Protein AF-A0A5E4JNT1-F1 (afdb_monomer_lite)

Foldseek 3Di:
DLVVLLVVLVVLLVVLVVLLVPQPPDDDDDDDVDVSVVVSVVSNVVSVVSNVVSVVSNVCSVPVPPPAAEAEDPANCVQCVPPDPVLVVVQVVCPPVVPQPWDQDPPDQWIWGDSDPAKIWIWHQDPVRHIYTDDIDDRPPPD

Secondary structure (DSSP, 8-state):
-HHHHHHHHHHHHHHHHHHHHTS------SS---HHHHHHHHHHHHHHHHHHHHHHHHHHHH-TTTT--EEE-HHHHHHHTTS-HHHHHHHHTTTTTT-S--EE-TTTS-EEEE-SSS-EEEEEE-TTSPEEEEEEE--S---

Radius of gyration: 24.72 Å; chains: 1; bounding box: 62×40×60 Å

Sequence (143 aa):
MKRVLRILGTVIIAIGFFLIIIQPFSKVTGAVIDISTTLSRINLIVSLSLIAIGFLILRFAREGNIGLVIEETPEFKKQTKKVDRKLLQNAIDKIGTGLAHEEHLKYAGDYTVRLNKGSRVHYEIAYDGRVILTRYEPSSKHG

Structure (mmCIF, N/CA/C/O backbone):
data_AF-A0A5E4JNT1-F1
#
_entry.id   AF-A0A5E4JNT1-F1
#
loop_
_atom_site.group_PDB
_atom_site.id
_atom_site.type_symbol
_atom_site.label_atom_id
_atom_site.label_alt_id
_atom_site.label_comp_id
_atom_site.label_asym_id
_atom_site.label_entity_id
_atom_site.label_seq_id
_atom_site.pdbx_PDB_ins_code
_atom_site.Cartn_x
_atom_site.Cartn_y
_atom_site.Cartn_z
_atom_site.occupancy
_atom_site.B_iso_or_equiv
_atom_site.auth_seq_id
_atom_site.auth_comp_id
_atom_site.auth_asym_id
_atom_site.auth_atom_id
_atom_site.pdbx_PDB_model_num
ATOM 1 N N . MET A 1 1 ? -7.275 1.173 -9.411 1.00 60.03 1 MET A N 1
ATOM 2 C CA . MET A 1 1 ? -5.916 1.520 -9.895 1.00 60.03 1 MET A CA 1
ATOM 3 C C . MET A 1 1 ? -4.820 0.530 -9.475 1.00 60.03 1 MET A C 1
ATOM 5 O O . MET A 1 1 ? -4.154 -0.001 -10.351 1.00 60.03 1 MET A O 1
ATOM 9 N N . LYS A 1 2 ? -4.666 0.184 -8.182 1.00 64.50 2 LYS A N 1
ATOM 10 C CA . LYS A 1 2 ? -3.594 -0.720 -7.686 1.00 64.50 2 LYS A CA 1
ATOM 11 C C . LYS A 1 2 ? -3.521 -2.097 -8.388 1.00 64.50 2 LYS A C 1
ATOM 13 O O . LYS A 1 2 ? -2.430 -2.609 -8.605 1.00 64.50 2 LYS A O 1
ATOM 18 N N . ARG A 1 3 ? -4.660 -2.687 -8.790 1.00 71.12 3 ARG A N 1
ATOM 19 C CA . ARG A 1 3 ? -4.695 -3.956 -9.557 1.00 71.12 3 ARG A CA 1
ATOM 20 C C . ARG A 1 3 ? -4.077 -3.825 -10.955 1.00 71.12 3 ARG A C 1
ATOM 22 O O . ARG A 1 3 ? -3.340 -4.712 -11.360 1.00 71.12 3 ARG A O 1
ATOM 29 N N . VAL A 1 4 ? -4.327 -2.712 -11.645 1.00 77.06 4 VAL A N 1
ATOM 30 C CA . VAL A 1 4 ? -3.798 -2.453 -12.995 1.00 77.06 4 VAL A CA 1
ATOM 31 C C . VAL A 1 4 ? -2.283 -2.261 -12.947 1.00 77.06 4 VAL A C 1
ATOM 33 O O . VAL A 1 4 ? -1.585 -2.895 -13.727 1.00 77.06 4 VAL A O 1
ATOM 36 N N . LEU A 1 5 ? -1.758 -1.496 -11.977 1.00 75.69 5 LEU A N 1
ATOM 37 C CA . LEU A 1 5 ? -0.304 -1.355 -11.800 1.00 75.69 5 LEU A CA 1
ATOM 38 C C . LEU A 1 5 ? 0.386 -2.685 -11.468 1.00 75.69 5 LEU A C 1
ATOM 40 O O . LEU A 1 5 ? 1.491 -2.925 -11.944 1.00 75.69 5 LEU A O 1
ATOM 44 N N . ARG A 1 6 ? -0.251 -3.561 -10.676 1.00 78.50 6 ARG A N 1
ATOM 45 C CA . ARG A 1 6 ? 0.304 -4.895 -10.393 1.00 78.50 6 ARG A CA 1
ATOM 46 C C . ARG A 1 6 ? 0.388 -5.747 -11.653 1.00 78.50 6 ARG A C 1
ATOM 48 O O . ARG A 1 6 ? 1.444 -6.302 -11.917 1.00 78.50 6 ARG A O 1
ATOM 55 N N . ILE A 1 7 ? -0.691 -5.800 -12.436 1.00 81.69 7 ILE A N 1
ATOM 56 C CA . ILE A 1 7 ? -0.718 -6.536 -13.707 1.00 81.69 7 ILE A CA 1
ATOM 57 C C . ILE A 1 7 ? 0.350 -5.978 -14.656 1.00 81.69 7 ILE A C 1
ATOM 59 O O . ILE A 1 7 ? 1.138 -6.747 -15.197 1.00 81.69 7 ILE A O 1
ATOM 63 N N . LEU A 1 8 ? 0.439 -4.651 -14.788 1.00 85.75 8 LEU A N 1
ATOM 64 C CA . LEU A 1 8 ? 1.428 -3.988 -15.638 1.00 85.75 8 LEU A CA 1
ATOM 65 C C . LEU A 1 8 ? 2.868 -4.321 -15.210 1.00 85.75 8 LEU A C 1
ATOM 67 O O . LEU A 1 8 ? 3.677 -4.724 -16.040 1.00 85.75 8 LEU A O 1
ATOM 71 N N . GLY A 1 9 ? 3.179 -4.210 -13.914 1.00 81.12 9 GLY A N 1
ATOM 72 C CA . GLY A 1 9 ? 4.502 -4.530 -13.376 1.00 81.12 9 GLY A CA 1
ATOM 73 C C . GLY A 1 9 ? 4.887 -5.995 -13.594 1.00 81.12 9 GLY A C 1
ATOM 74 O O . GLY A 1 9 ? 6.008 -6.280 -14.008 1.00 81.12 9 GLY A O 1
ATOM 75 N N . THR A 1 10 ? 3.951 -6.928 -13.394 1.00 87.12 10 THR A N 1
ATOM 76 C CA . THR A 1 10 ? 4.185 -8.357 -13.656 1.00 87.12 10 THR A CA 1
ATOM 77 C C . THR A 1 10 ? 4.421 -8.640 -15.141 1.00 87.12 10 THR A C 1
ATOM 79 O O . THR A 1 10 ? 5.330 -9.400 -15.465 1.00 87.12 10 THR A O 1
ATOM 82 N N . VAL A 1 11 ? 3.666 -8.007 -16.047 1.00 89.81 11 VAL A N 1
ATOM 83 C CA . VAL A 1 11 ? 3.859 -8.152 -17.502 1.00 89.81 11 VAL A CA 1
ATOM 84 C C . VAL A 1 11 ? 5.232 -7.631 -17.931 1.00 89.81 11 VAL A C 1
ATOM 86 O O . VAL A 1 11 ? 5.933 -8.315 -18.672 1.00 89.81 11 VAL A O 1
ATOM 89 N N . ILE A 1 12 ? 5.659 -6.471 -17.422 1.00 89.25 12 ILE A N 1
ATOM 90 C CA . ILE A 1 12 ? 6.978 -5.891 -17.725 1.00 89.25 12 ILE A CA 1
ATOM 91 C C . ILE A 1 12 ? 8.112 -6.832 -17.288 1.00 89.25 12 ILE A C 1
ATOM 93 O O . ILE A 1 12 ? 9.047 -7.068 -18.054 1.00 89.25 12 ILE A O 1
ATOM 97 N N . ILE A 1 13 ? 8.014 -7.418 -16.090 1.00 88.19 13 ILE A N 1
ATOM 98 C CA . ILE A 1 13 ? 8.998 -8.399 -15.603 1.00 88.19 13 ILE A CA 1
ATOM 99 C C . ILE A 1 13 ? 9.006 -9.650 -16.489 1.00 88.19 13 ILE A C 1
ATOM 101 O O . ILE A 1 13 ? 10.079 -10.138 -16.842 1.00 88.19 13 ILE A O 1
ATOM 105 N N . ALA A 1 14 ? 7.831 -10.157 -16.874 1.00 87.56 14 ALA A N 1
ATOM 106 C CA . ALA A 1 14 ? 7.719 -11.345 -17.718 1.00 87.56 14 ALA A CA 1
ATOM 107 C C . ALA A 1 14 ? 8.367 -11.130 -19.095 1.00 87.56 14 ALA A C 1
ATOM 109 O O . ALA A 1 14 ? 9.100 -11.998 -19.565 1.00 87.56 14 ALA A O 1
ATOM 110 N N . ILE A 1 15 ? 8.164 -9.957 -19.705 1.00 88.06 15 ILE A N 1
ATOM 111 C CA . ILE A 1 15 ? 8.822 -9.565 -20.961 1.00 88.06 15 ILE A CA 1
ATOM 112 C C . ILE A 1 15 ? 10.343 -9.508 -20.777 1.00 88.06 15 ILE A C 1
ATOM 114 O O . ILE A 1 15 ? 11.075 -10.043 -21.605 1.00 88.06 15 ILE A O 1
ATOM 118 N N . GLY A 1 16 ? 10.829 -8.922 -19.677 1.00 81.81 16 GLY A N 1
ATOM 119 C CA . GLY A 1 16 ? 12.261 -8.877 -19.374 1.00 81.81 16 GLY A CA 1
ATOM 120 C C . GLY A 1 16 ? 12.891 -10.271 -19.262 1.00 81.81 16 GLY A C 1
ATOM 121 O O . GLY A 1 16 ? 13.928 -10.525 -19.866 1.00 81.81 16 GLY A O 1
ATOM 122 N N . PHE A 1 17 ? 12.241 -11.211 -18.567 1.00 85.50 17 PHE A N 1
ATOM 123 C CA . PHE A 1 17 ? 12.711 -12.602 -18.506 1.00 85.50 17 PHE A CA 1
ATOM 124 C C . PHE A 1 17 ? 12.657 -13.305 -19.864 1.00 85.50 17 PHE A C 1
ATOM 126 O O . PHE A 1 17 ? 13.599 -14.005 -20.227 1.00 85.50 17 PHE A O 1
ATOM 133 N N . PHE A 1 18 ? 11.584 -13.104 -20.628 1.00 86.88 18 PHE A N 1
ATOM 134 C CA . PHE A 1 18 ? 11.431 -13.683 -21.961 1.00 86.88 18 PHE A CA 1
ATOM 135 C C . PHE A 1 18 ? 12.562 -13.246 -22.903 1.00 86.88 18 PHE A C 1
ATOM 137 O O . PHE A 1 18 ? 13.154 -14.080 -23.586 1.00 86.88 18 PHE A O 1
ATOM 144 N N . LEU A 1 19 ? 12.931 -11.961 -22.873 1.00 83.19 19 LEU A N 1
ATOM 145 C CA . LEU A 1 19 ? 14.038 -11.424 -23.666 1.00 83.19 19 LEU A CA 1
ATOM 146 C C . LEU A 1 19 ? 15.406 -11.991 -23.263 1.00 83.19 19 LEU A C 1
ATOM 148 O O . LEU A 1 19 ? 16.257 -12.134 -24.136 1.00 83.19 19 LEU A O 1
ATOM 152 N N . ILE A 1 20 ? 15.610 -12.347 -21.987 1.00 81.44 20 ILE A N 1
ATOM 153 C CA . ILE A 1 20 ? 16.829 -13.030 -21.515 1.00 81.44 20 ILE A CA 1
ATOM 154 C C . ILE A 1 20 ? 16.869 -14.478 -22.015 1.00 81.44 20 ILE A C 1
ATOM 156 O O . ILE A 1 20 ? 17.907 -14.935 -22.482 1.00 81.44 20 ILE A O 1
ATOM 160 N N . ILE A 1 21 ? 15.748 -15.200 -21.937 1.00 80.31 21 ILE A N 1
ATOM 161 C CA . ILE A 1 21 ? 15.676 -16.628 -22.293 1.00 80.31 21 ILE A CA 1
ATOM 162 C C . ILE A 1 21 ? 15.896 -16.852 -23.795 1.00 80.31 21 ILE A C 1
ATOM 164 O O . ILE A 1 21 ? 16.486 -17.854 -24.188 1.00 80.31 21 ILE A O 1
ATOM 168 N N . ILE A 1 22 ? 15.437 -15.924 -24.638 1.00 79.38 22 ILE A N 1
ATOM 169 C CA . ILE A 1 22 ? 15.543 -16.037 -26.104 1.00 79.38 22 ILE A CA 1
ATOM 170 C C . ILE A 1 22 ? 16.918 -15.602 -26.613 1.00 79.38 22 ILE A C 1
ATOM 172 O O . ILE A 1 22 ? 17.205 -15.749 -27.801 1.00 79.38 22 ILE A O 1
ATOM 176 N N . GLN A 1 23 ? 17.798 -15.090 -25.744 1.00 70.50 23 GLN A N 1
ATOM 177 C CA . GLN A 1 23 ? 19.135 -14.726 -26.191 1.00 70.50 23 GLN A CA 1
ATOM 178 C C . GLN A 1 23 ? 19.863 -15.968 -26.706 1.00 70.50 23 GLN A C 1
ATOM 180 O O . GLN A 1 23 ? 20.010 -16.949 -25.971 1.00 70.50 23 GLN A O 1
ATOM 185 N N . PRO A 1 24 ? 20.340 -15.948 -27.961 1.00 61.88 24 PRO A N 1
ATOM 186 C CA . PRO A 1 24 ? 21.173 -17.026 -28.449 1.00 61.88 24 PRO A CA 1
ATOM 187 C C . PRO A 1 24 ? 22.448 -17.034 -27.604 1.00 61.88 24 PRO A C 1
ATOM 189 O O . PRO A 1 24 ? 23.183 -16.044 -27.576 1.00 61.88 24 PRO A O 1
ATOM 192 N N . PHE A 1 25 ? 22.710 -18.143 -26.905 1.00 60.91 25 PHE A N 1
ATOM 193 C CA . PHE A 1 25 ? 23.976 -18.379 -26.213 1.00 60.91 25 PHE A CA 1
ATOM 194 C C . PHE A 1 25 ? 25.096 -18.453 -27.259 1.00 60.91 25 PHE A C 1
ATOM 196 O O . PHE A 1 25 ? 25.463 -19.524 -27.741 1.00 60.91 25 PHE A O 1
ATOM 203 N N . SER A 1 26 ? 25.609 -17.296 -27.668 1.00 54.34 26 SER A N 1
ATOM 204 C CA . SER A 1 26 ? 26.736 -17.197 -28.584 1.00 54.34 26 SER A CA 1
ATOM 205 C C . SER A 1 26 ? 27.993 -17.614 -27.824 1.00 54.34 26 SER A C 1
ATOM 207 O O . SER A 1 26 ? 28.409 -16.978 -26.854 1.00 54.34 26 SER A O 1
ATOM 209 N N . LYS A 1 27 ? 28.578 -18.750 -28.224 1.00 53.50 27 LYS A N 1
ATOM 210 C CA . LYS A 1 27 ? 29.876 -19.199 -27.713 1.00 53.50 27 LYS A CA 1
ATOM 211 C C . LYS A 1 27 ? 30.909 -18.112 -28.014 1.00 53.50 27 LYS A C 1
ATOM 213 O O . LYS A 1 27 ? 31.053 -17.695 -29.158 1.00 53.50 27 LYS A O 1
ATOM 218 N N . VAL A 1 28 ? 31.621 -17.663 -26.983 1.00 56.50 28 VAL A N 1
ATOM 219 C CA . VAL A 1 28 ? 32.695 -16.669 -27.097 1.00 56.50 28 VAL A CA 1
ATOM 220 C C . VAL A 1 28 ? 33.883 -17.314 -27.815 1.00 56.50 28 VAL A C 1
ATOM 222 O O . VAL A 1 28 ? 34.731 -17.942 -27.187 1.00 56.50 28 VAL A O 1
ATOM 225 N N . THR A 1 29 ? 33.942 -17.192 -29.138 1.00 53.69 29 THR A N 1
ATOM 226 C CA . THR A 1 29 ? 35.128 -17.523 -29.938 1.00 53.69 29 THR A CA 1
ATOM 227 C C . THR A 1 29 ? 35.852 -16.234 -30.315 1.00 53.69 29 THR A C 1
ATOM 229 O O . THR A 1 29 ? 35.308 -15.419 -31.045 1.00 53.69 29 THR A O 1
ATOM 232 N N . GLY A 1 30 ? 37.053 -16.053 -29.752 1.00 50.91 30 GLY A N 1
ATOM 233 C CA . GLY A 1 30 ? 38.131 -15.141 -30.169 1.00 50.91 30 GLY A CA 1
ATOM 234 C C . GLY A 1 30 ? 37.764 -13.803 -30.826 1.00 50.91 30 GLY A C 1
ATOM 235 O O . GLY A 1 30 ? 37.536 -13.757 -32.024 1.00 50.91 30 GLY A O 1
ATOM 236 N N . ALA A 1 31 ? 37.826 -12.723 -30.039 1.00 52.69 31 ALA A N 1
ATOM 237 C CA . ALA A 1 31 ? 38.189 -11.338 -30.394 1.00 52.69 31 ALA A CA 1
ATOM 238 C C . ALA A 1 31 ? 37.965 -10.822 -31.839 1.00 52.69 31 ALA A C 1
ATOM 240 O O . ALA A 1 31 ? 38.796 -10.089 -32.369 1.00 52.69 31 ALA A O 1
ATOM 241 N N . VAL A 1 32 ? 36.816 -11.103 -32.445 1.00 55.34 32 VAL A N 1
ATOM 242 C CA . VAL A 1 32 ? 36.237 -10.261 -33.495 1.00 55.34 32 VAL A CA 1
ATOM 243 C C . VAL A 1 32 ? 35.057 -9.551 -32.843 1.00 55.34 32 VAL A C 1
ATOM 245 O O . VAL A 1 32 ? 34.260 -10.196 -32.161 1.00 55.34 32 VAL A O 1
ATOM 248 N N . ILE A 1 33 ? 34.974 -8.221 -32.963 1.00 57.38 33 ILE A N 1
ATOM 249 C CA . ILE A 1 33 ? 33.806 -7.456 -32.501 1.00 57.38 33 ILE A CA 1
ATOM 250 C C . ILE A 1 33 ? 32.645 -7.855 -33.407 1.00 57.38 33 ILE A C 1
ATOM 252 O O . ILE A 1 33 ? 32.392 -7.254 -34.447 1.00 57.38 33 ILE A O 1
ATOM 256 N N . ASP A 1 34 ? 31.994 -8.944 -33.034 1.00 62.75 34 ASP A N 1
ATOM 257 C CA . ASP A 1 34 ? 30.862 -9.480 -33.749 1.00 62.75 34 ASP A CA 1
ATOM 258 C C . ASP A 1 34 ? 29.650 -8.621 -33.366 1.00 62.75 34 ASP A C 1
ATOM 260 O O . ASP A 1 34 ? 29.323 -8.452 -32.186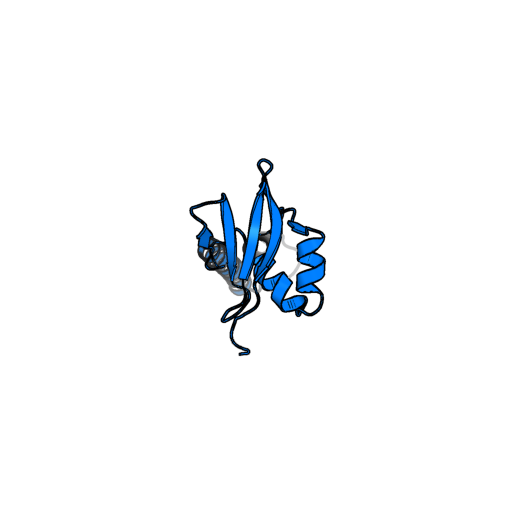 1.00 62.75 34 ASP A O 1
ATOM 264 N N . ILE A 1 35 ? 28.992 -8.011 -34.350 1.00 65.12 35 ILE A N 1
ATOM 265 C CA . ILE A 1 35 ? 27.818 -7.147 -34.130 1.00 65.1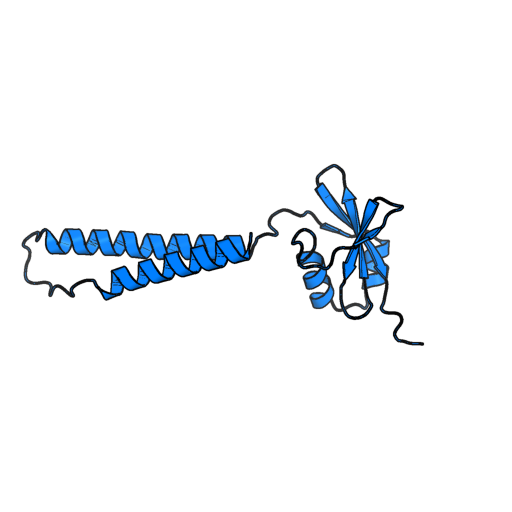2 35 ILE A CA 1
ATOM 266 C C . ILE A 1 35 ? 26.754 -7.906 -33.314 1.00 65.12 35 ILE A C 1
ATOM 268 O O . ILE A 1 35 ? 26.065 -7.320 -32.477 1.00 65.12 35 ILE A O 1
ATOM 272 N N . SER A 1 36 ? 26.706 -9.232 -33.470 1.00 65.19 36 SER A N 1
ATOM 273 C CA . SER A 1 36 ? 25.874 -10.148 -32.689 1.00 65.19 36 SER A CA 1
ATOM 274 C C . SER A 1 36 ? 26.163 -10.125 -31.177 1.00 65.19 36 SER A C 1
ATOM 276 O O . SER A 1 36 ? 25.223 -10.078 -30.379 1.00 65.19 36 SER A O 1
ATOM 278 N N . THR A 1 37 ? 27.431 -10.074 -30.745 1.00 71.31 37 THR A N 1
ATOM 279 C CA . THR A 1 37 ? 27.784 -9.997 -29.311 1.00 71.31 37 THR A CA 1
ATOM 280 C C . THR A 1 37 ? 27.480 -8.626 -28.720 1.00 71.31 37 THR A C 1
ATOM 282 O O . THR A 1 37 ? 27.052 -8.537 -27.567 1.00 71.31 37 THR A O 1
ATOM 285 N N . THR A 1 38 ? 27.627 -7.556 -29.504 1.00 74.19 38 THR A N 1
ATOM 286 C CA . THR A 1 38 ? 27.253 -6.199 -29.068 1.00 74.19 38 THR A CA 1
ATOM 287 C C . THR A 1 38 ? 25.738 -6.074 -28.890 1.00 74.19 38 THR A C 1
ATOM 289 O O . THR A 1 38 ? 25.277 -5.608 -27.846 1.00 74.19 38 THR A O 1
ATOM 292 N N . LEU A 1 39 ? 24.951 -6.576 -29.848 1.00 75.44 39 LEU A N 1
ATOM 293 C CA . LEU A 1 39 ? 23.489 -6.617 -29.757 1.00 75.44 39 LEU A CA 1
ATOM 294 C C . LEU A 1 39 ? 23.004 -7.477 -28.581 1.00 75.44 39 LEU A C 1
ATOM 296 O O . LEU A 1 39 ? 22.092 -7.066 -27.865 1.00 75.44 39 LEU A O 1
ATOM 300 N N . SER A 1 40 ? 23.643 -8.623 -28.319 1.00 75.06 40 SER A N 1
ATOM 301 C CA . SER A 1 40 ? 23.306 -9.475 -27.170 1.00 75.06 40 SER A CA 1
ATOM 302 C C . SER A 1 40 ? 23.529 -8.761 -25.832 1.00 75.06 40 SER A C 1
ATOM 304 O O . SER A 1 40 ? 22.687 -8.852 -24.939 1.00 75.06 40 SER A O 1
ATOM 306 N N . ARG A 1 41 ? 24.631 -8.007 -25.690 1.00 79.94 41 ARG A N 1
ATOM 307 C CA . ARG A 1 41 ? 24.922 -7.223 -24.475 1.00 79.94 41 ARG A CA 1
ATOM 308 C C . ARG A 1 41 ? 23.914 -6.095 -24.266 1.00 79.94 41 ARG A C 1
ATOM 310 O O . ARG A 1 41 ? 23.429 -5.922 -23.150 1.00 79.94 41 ARG A O 1
ATOM 317 N N . ILE A 1 42 ? 23.559 -5.367 -25.326 1.00 82.94 42 ILE A N 1
ATOM 318 C CA . ILE A 1 42 ? 22.530 -4.316 -25.265 1.00 82.94 42 ILE A CA 1
ATOM 319 C C . ILE A 1 42 ? 21.186 -4.924 -24.857 1.00 82.94 42 ILE A C 1
ATOM 321 O O . ILE A 1 42 ? 20.538 -4.424 -23.941 1.00 82.94 42 ILE A O 1
ATOM 325 N N . ASN A 1 43 ? 20.798 -6.043 -25.471 1.00 81.75 43 ASN A N 1
ATOM 326 C CA . ASN A 1 43 ? 19.542 -6.713 -25.157 1.00 81.75 43 ASN A CA 1
ATOM 327 C C . ASN A 1 43 ? 19.510 -7.222 -23.702 1.00 81.75 43 ASN A C 1
ATOM 329 O O . ASN A 1 43 ? 18.470 -7.167 -23.046 1.00 81.75 43 ASN A O 1
ATOM 333 N N . LEU A 1 44 ? 20.654 -7.646 -23.152 1.00 82.69 44 LEU A N 1
ATOM 334 C CA . LEU A 1 44 ? 20.771 -8.040 -21.745 1.00 82.69 44 LEU A CA 1
ATOM 335 C C . LEU A 1 44 ? 20.585 -6.840 -20.800 1.00 82.69 44 LEU A C 1
ATOM 337 O O . LEU A 1 44 ? 19.820 -6.932 -19.841 1.00 82.69 44 LEU A O 1
ATOM 341 N N . ILE A 1 45 ? 21.205 -5.694 -21.102 1.00 87.62 45 ILE A N 1
ATOM 342 C CA . ILE A 1 45 ? 21.037 -4.450 -20.329 1.00 87.62 45 ILE A CA 1
ATOM 343 C C . ILE A 1 45 ? 19.580 -3.974 -20.366 1.00 87.62 45 ILE A C 1
ATOM 345 O O . ILE A 1 45 ? 19.018 -3.627 -19.325 1.00 87.62 45 ILE A O 1
ATOM 349 N N . VAL A 1 46 ? 18.948 -3.987 -21.543 1.00 87.00 46 VAL A N 1
ATOM 350 C CA . VAL A 1 46 ? 17.536 -3.606 -21.711 1.00 87.00 46 VAL A CA 1
ATOM 351 C C . VAL A 1 46 ? 16.631 -4.531 -20.900 1.00 87.00 46 VAL A C 1
ATOM 353 O O . VAL A 1 46 ? 15.759 -4.059 -20.171 1.00 87.00 46 VAL A O 1
ATOM 356 N N . SER A 1 47 ? 16.877 -5.838 -20.953 1.00 85.06 47 SER A N 1
ATOM 357 C CA . SER A 1 47 ? 16.084 -6.826 -20.219 1.00 85.06 47 SER A CA 1
ATOM 358 C C . SER A 1 47 ? 16.201 -6.664 -18.703 1.00 85.06 47 SER A C 1
ATOM 360 O O . SER A 1 47 ? 15.191 -6.663 -18.000 1.00 85.06 47 SER A O 1
ATOM 362 N N . LEU A 1 48 ? 17.417 -6.458 -18.189 1.00 87.56 48 LEU A N 1
ATOM 363 C CA . LEU A 1 48 ? 17.644 -6.197 -16.765 1.00 87.56 48 LEU A CA 1
ATOM 364 C C . LEU A 1 48 ? 16.976 -4.894 -16.314 1.00 87.56 48 LEU A C 1
ATOM 366 O O . LEU A 1 48 ? 16.382 -4.841 -15.237 1.00 87.56 48 LEU A O 1
ATOM 370 N N . SER A 1 49 ? 17.022 -3.867 -17.163 1.00 88.50 49 SER A N 1
ATOM 371 C CA . SER A 1 49 ? 16.386 -2.573 -16.905 1.00 88.50 49 SER A CA 1
ATOM 372 C C . SER A 1 49 ? 14.859 -2.701 -16.846 1.00 88.50 49 SER A C 1
ATOM 374 O O . SER A 1 49 ? 14.235 -2.145 -15.944 1.00 88.50 49 SER A O 1
ATOM 376 N N . LEU A 1 50 ? 14.249 -3.492 -17.737 1.00 88.12 50 LEU A N 1
ATOM 377 C CA . LEU A 1 50 ? 12.815 -3.807 -17.697 1.00 88.12 50 LEU A CA 1
ATOM 378 C C . LEU A 1 50 ? 12.428 -4.525 -16.402 1.00 88.12 50 LEU A C 1
ATOM 380 O O . LEU A 1 50 ? 11.459 -4.130 -15.755 1.00 88.12 50 LEU A O 1
ATOM 384 N N . ILE A 1 51 ? 13.202 -5.526 -15.974 1.00 87.38 51 ILE A N 1
ATOM 385 C CA . ILE A 1 51 ? 12.952 -6.232 -14.708 1.00 87.38 51 ILE A CA 1
ATOM 386 C C . ILE A 1 51 ? 13.038 -5.260 -13.524 1.00 87.38 51 ILE A C 1
ATOM 388 O O . ILE A 1 51 ? 12.147 -5.256 -12.672 1.00 87.38 51 ILE A O 1
ATOM 392 N N . ALA A 1 52 ? 14.063 -4.403 -13.490 1.00 89.06 52 ALA A N 1
ATOM 393 C CA . ALA A 1 52 ? 14.236 -3.408 -12.436 1.00 89.06 52 ALA A CA 1
ATOM 394 C C . ALA A 1 52 ? 13.053 -2.426 -12.373 1.00 89.06 52 ALA A C 1
ATOM 396 O O . ALA A 1 52 ? 12.479 -2.227 -11.302 1.00 89.06 52 ALA A O 1
ATOM 397 N N . ILE A 1 53 ? 12.634 -1.870 -13.516 1.00 87.31 53 ILE A N 1
ATOM 398 C CA . ILE A 1 53 ? 11.482 -0.961 -13.614 1.00 87.31 53 ILE A CA 1
ATOM 399 C C . ILE A 1 53 ? 10.192 -1.668 -13.190 1.00 87.31 53 ILE A C 1
ATOM 401 O O . ILE A 1 53 ? 9.414 -1.120 -12.410 1.00 87.31 53 ILE A O 1
ATOM 405 N N . GLY A 1 54 ? 9.968 -2.899 -13.651 1.00 83.94 54 GLY A N 1
ATOM 406 C CA . GLY A 1 54 ? 8.799 -3.688 -13.273 1.00 83.94 54 GLY A CA 1
ATOM 407 C C . GLY A 1 54 ? 8.738 -3.951 -11.766 1.00 83.94 54 GLY A C 1
ATOM 408 O O . GLY A 1 54 ? 7.675 -3.813 -11.157 1.00 83.94 54 GLY A O 1
ATOM 409 N N . PHE A 1 55 ? 9.880 -4.233 -11.133 1.00 85.38 55 PHE A N 1
ATOM 410 C CA . PHE A 1 55 ? 9.965 -4.381 -9.679 1.00 85.38 55 PHE A CA 1
ATOM 411 C C . PHE A 1 55 ? 9.658 -3.067 -8.950 1.00 85.38 55 PHE A C 1
ATOM 413 O O . PHE A 1 55 ? 8.955 -3.060 -7.940 1.00 85.38 55 PHE A O 1
ATOM 420 N N . LEU A 1 56 ? 10.126 -1.943 -9.491 1.00 84.19 56 LEU A N 1
ATOM 421 C CA . LEU A 1 56 ? 9.877 -0.601 -8.966 1.00 84.19 56 LEU A CA 1
ATOM 422 C C . LEU A 1 56 ? 8.382 -0.234 -9.040 1.00 84.19 56 LEU A C 1
ATOM 424 O O . LEU A 1 56 ? 7.809 0.249 -8.065 1.00 84.19 56 LEU A O 1
ATOM 428 N N . ILE A 1 57 ? 7.711 -0.571 -10.145 1.00 82.81 57 ILE A N 1
ATOM 429 C CA . ILE A 1 57 ? 6.255 -0.425 -10.309 1.00 82.81 57 ILE A CA 1
ATOM 430 C C . ILE A 1 57 ? 5.497 -1.305 -9.308 1.00 82.81 57 ILE A C 1
ATOM 432 O O . ILE A 1 57 ? 4.544 -0.842 -8.678 1.00 82.81 57 ILE A O 1
ATOM 436 N N . LEU A 1 58 ? 5.915 -2.563 -9.122 1.00 80.00 58 LEU A N 1
ATOM 437 C CA . LEU A 1 58 ? 5.314 -3.451 -8.122 1.00 80.00 58 LEU A CA 1
ATOM 438 C C . LEU A 1 58 ? 5.499 -2.915 -6.700 1.00 80.00 58 LEU A C 1
ATOM 440 O O . LEU A 1 58 ? 4.569 -2.997 -5.894 1.00 80.00 58 LEU A O 1
ATOM 444 N N . ARG A 1 59 ? 6.668 -2.338 -6.407 1.00 77.25 59 ARG A N 1
ATOM 445 C CA . ARG A 1 59 ? 6.958 -1.682 -5.133 1.00 77.25 59 ARG A CA 1
ATOM 446 C C . ARG A 1 59 ? 6.026 -0.497 -4.908 1.00 77.25 59 ARG A C 1
ATOM 448 O O . ARG A 1 59 ? 5.330 -0.495 -3.901 1.00 77.25 59 ARG A O 1
ATOM 455 N N . PHE A 1 60 ? 5.883 0.414 -5.869 1.00 72.25 60 PHE A N 1
ATOM 456 C CA . PHE A 1 60 ? 4.922 1.522 -5.776 1.00 72.25 60 PHE A CA 1
ATOM 457 C C . PHE A 1 60 ? 3.466 1.052 -5.659 1.00 72.25 60 PHE A C 1
ATOM 459 O O . PHE A 1 60 ? 2.683 1.600 -4.885 1.00 72.25 60 PHE A O 1
ATOM 466 N N . ALA A 1 61 ? 3.085 -0.009 -6.372 1.00 67.88 61 ALA A N 1
ATOM 467 C CA . ALA A 1 61 ? 1.748 -0.593 -6.266 1.00 67.88 61 ALA A CA 1
ATOM 468 C C . ALA A 1 61 ? 1.480 -1.245 -4.893 1.00 67.88 61 ALA A C 1
ATOM 470 O O . ALA A 1 61 ? 0.317 -1.472 -4.526 1.00 67.88 61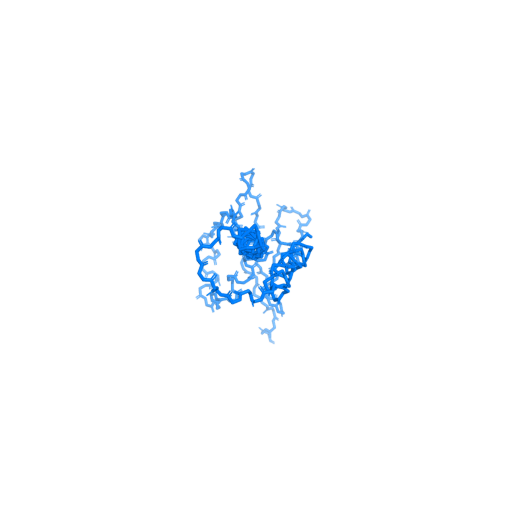 ALA A O 1
ATOM 471 N N . ARG A 1 62 ? 2.538 -1.588 -4.150 1.00 64.75 62 ARG A N 1
ATOM 472 C CA . ARG A 1 62 ? 2.484 -2.134 -2.789 1.00 64.75 62 ARG A CA 1
ATOM 473 C C . ARG A 1 62 ? 2.550 -1.026 -1.736 1.00 64.75 62 ARG A C 1
ATOM 475 O O . ARG A 1 62 ? 1.766 -1.063 -0.798 1.00 64.75 62 ARG A O 1
ATOM 482 N N . GLU A 1 63 ? 3.405 -0.034 -1.945 1.00 60.31 63 GLU A N 1
ATOM 483 C CA . GLU A 1 63 ? 3.674 1.111 -1.067 1.00 60.31 63 GLU A CA 1
ATOM 484 C C . GLU A 1 63 ? 2.739 2.303 -1.326 1.00 60.31 63 GLU A C 1
ATOM 486 O O . GLU A 1 63 ? 3.067 3.430 -0.985 1.00 60.31 63 GLU A O 1
ATOM 491 N N . GLY A 1 64 ? 1.548 2.100 -1.896 1.00 51.31 64 GLY A N 1
ATOM 492 C CA . GLY A 1 64 ? 0.567 3.170 -2.138 1.00 51.31 64 GLY A CA 1
ATOM 493 C C . GLY A 1 64 ? -0.044 3.815 -0.879 1.00 51.31 64 GLY A C 1
ATOM 494 O O . GLY A 1 64 ? -1.227 4.139 -0.934 1.00 51.31 64 GLY A O 1
ATOM 495 N N . ASN A 1 65 ? 0.730 3.927 0.207 1.00 52.78 65 ASN A N 1
ATOM 496 C CA . ASN A 1 65 ? 0.506 4.652 1.459 1.00 52.78 65 ASN A CA 1
ATOM 497 C C . ASN A 1 65 ? 1.718 5.546 1.818 1.00 52.78 65 ASN A C 1
ATOM 499 O O . ASN A 1 65 ? 1.926 5.867 2.987 1.00 52.78 65 ASN A O 1
ATOM 503 N N . ILE A 1 66 ? 2.568 5.928 0.859 1.00 45.50 66 ILE A N 1
ATOM 504 C CA . ILE A 1 66 ? 3.605 6.933 1.126 1.00 45.50 66 ILE A CA 1
ATOM 505 C C . ILE A 1 66 ? 2.896 8.287 1.282 1.00 45.50 66 ILE A C 1
ATOM 507 O O . ILE A 1 66 ? 2.523 8.901 0.287 1.00 45.50 66 ILE A O 1
ATOM 511 N N . GLY A 1 67 ? 2.683 8.730 2.525 1.00 51.94 67 GLY A N 1
ATOM 512 C CA . GLY A 1 67 ? 2.414 10.141 2.832 1.00 51.94 67 GLY A CA 1
ATOM 513 C C . GLY A 1 67 ? 1.212 10.459 3.720 1.00 51.94 67 GLY A C 1
ATOM 514 O O . GLY A 1 67 ? 1.029 11.625 4.053 1.00 51.94 67 GLY A O 1
ATOM 515 N N . LEU A 1 68 ? 0.409 9.478 4.140 1.00 59.69 68 LEU A N 1
ATOM 516 C CA . LEU A 1 68 ? -0.651 9.740 5.116 1.00 59.69 68 LEU A CA 1
ATOM 517 C C . LEU A 1 68 ? -0.023 9.905 6.501 1.00 59.69 68 LEU A C 1
ATOM 519 O O . LEU A 1 68 ? 0.333 8.932 7.164 1.00 59.69 68 LEU A O 1
ATOM 523 N N . VAL A 1 69 ? 0.164 11.157 6.914 1.00 67.50 69 VAL A N 1
ATOM 524 C CA . VAL A 1 69 ? 0.558 11.480 8.285 1.00 67.50 69 VAL A CA 1
ATOM 525 C C . VAL A 1 69 ? -0.637 11.149 9.172 1.00 67.50 69 VAL A C 1
ATOM 527 O O . VAL A 1 69 ? -1.677 11.806 9.110 1.00 67.50 69 VAL A O 1
ATOM 530 N N . ILE A 1 70 ? -0.485 10.072 9.937 1.00 79.44 70 ILE A N 1
ATOM 531 C CA . ILE A 1 70 ? -1.500 9.570 10.856 1.00 79.44 70 ILE A CA 1
ATOM 532 C C . ILE A 1 70 ? -1.184 10.106 12.248 1.00 79.44 70 ILE A C 1
ATOM 534 O O . ILE A 1 70 ? -0.114 9.839 12.798 1.00 79.44 70 ILE A O 1
ATOM 538 N N . GLU A 1 71 ? -2.124 10.848 12.818 1.00 85.06 71 GLU A N 1
ATOM 539 C CA . GLU A 1 71 ? -2.027 11.405 14.160 1.00 85.06 71 GLU A CA 1
ATOM 540 C C . GLU A 1 71 ? -2.992 10.671 15.096 1.00 85.06 71 GLU A C 1
ATOM 542 O O . GLU A 1 71 ? -4.198 10.616 14.871 1.00 85.06 71 GLU A O 1
ATOM 547 N N . GLU A 1 72 ? -2.459 10.063 16.154 1.00 87.81 72 GLU A N 1
ATOM 548 C CA . GLU A 1 72 ? -3.253 9.358 17.161 1.00 87.81 72 GLU A CA 1
ATOM 549 C C . GLU A 1 72 ? -3.596 10.294 18.323 1.00 87.81 72 GLU A C 1
ATOM 551 O O . GLU A 1 72 ? -2.700 10.721 19.063 1.00 87.81 72 GLU A O 1
ATOM 556 N N . THR A 1 73 ? -4.887 10.543 18.553 1.00 88.94 73 THR A N 1
ATOM 557 C CA . THR A 1 73 ? -5.325 11.325 19.717 1.00 88.94 73 THR A CA 1
ATOM 558 C C . THR A 1 73 ? -5.013 10.602 21.042 1.00 88.94 73 THR A C 1
ATOM 560 O O . THR A 1 73 ? -4.938 9.365 21.100 1.00 88.94 73 THR A O 1
ATOM 563 N N . PRO A 1 74 ? -4.851 11.335 22.162 1.00 89.50 74 PRO A N 1
ATOM 564 C CA . PRO A 1 74 ? -4.629 10.723 23.473 1.00 89.50 74 PRO A CA 1
ATOM 565 C C . PRO A 1 74 ? -5.755 9.772 23.900 1.00 89.50 74 PRO A C 1
ATOM 567 O O . PRO A 1 74 ? -5.502 8.765 24.566 1.00 89.50 74 PRO A O 1
ATOM 570 N N . GLU A 1 75 ? -6.996 10.072 23.517 1.00 87.00 75 GLU A N 1
ATOM 571 C CA . GLU A 1 75 ? -8.160 9.230 23.800 1.00 87.00 75 GLU A CA 1
ATOM 572 C C . GLU A 1 75 ? -8.108 7.923 23.016 1.00 87.00 75 GLU A C 1
ATOM 574 O O . GLU A 1 75 ? -8.257 6.845 23.601 1.00 87.00 75 GLU A O 1
ATOM 579 N N . PHE A 1 76 ? -7.782 8.000 21.725 1.00 89.94 76 PHE A N 1
ATOM 580 C CA . PHE A 1 76 ? -7.583 6.829 20.886 1.00 89.94 76 PHE A CA 1
ATOM 581 C C . PHE A 1 76 ? -6.496 5.901 21.443 1.00 89.94 76 PHE A C 1
ATOM 583 O O . PHE A 1 76 ? -6.710 4.691 21.565 1.00 89.94 76 PHE A O 1
ATOM 590 N N . LYS A 1 77 ? -5.356 6.453 21.883 1.00 89.69 77 LYS A N 1
ATOM 591 C CA . LYS A 1 77 ? -4.277 5.671 22.521 1.00 89.69 77 LYS A CA 1
ATOM 592 C C . LYS A 1 77 ? -4.736 4.959 23.791 1.00 89.69 77 LYS A C 1
ATOM 594 O O . LYS A 1 77 ? -4.353 3.815 24.036 1.00 89.69 77 LYS A O 1
ATOM 599 N N . LYS A 1 78 ? -5.569 5.611 24.609 1.00 88.56 78 LYS A N 1
ATOM 600 C CA . LYS A 1 78 ? -6.129 4.993 25.822 1.00 88.56 78 LYS A CA 1
ATOM 601 C C . LYS A 1 78 ? -7.055 3.825 25.475 1.00 88.56 78 LYS A C 1
ATOM 603 O O . LYS A 1 78 ? -6.951 2.771 26.099 1.00 88.56 78 LYS A O 1
ATOM 608 N N . GLN A 1 79 ? -7.914 3.988 24.470 1.00 87.44 79 GLN A N 1
ATOM 609 C CA . GLN A 1 79 ? -8.895 2.976 24.060 1.00 87.44 79 GLN A CA 1
ATOM 610 C C . GLN A 1 79 ? -8.251 1.768 23.363 1.00 87.44 79 GLN A C 1
ATOM 612 O O . GLN A 1 79 ? -8.700 0.635 23.534 1.00 87.44 79 GLN A O 1
ATOM 617 N N . THR A 1 80 ? -7.164 1.985 22.623 1.00 88.62 80 THR A N 1
ATOM 618 C CA . THR A 1 80 ? -6.475 0.937 21.851 1.00 88.62 80 THR A CA 1
ATOM 619 C C . THR A 1 80 ? -5.355 0.230 22.614 1.00 88.62 80 THR A C 1
ATOM 621 O O . THR A 1 80 ? -4.778 -0.724 22.101 1.00 88.62 80 THR A O 1
ATOM 624 N N . LYS A 1 81 ? -5.083 0.609 23.872 1.00 88.44 81 LYS A N 1
ATOM 625 C CA . LYS A 1 81 ? -3.984 0.050 24.684 1.00 88.44 81 LYS A CA 1
ATOM 626 C C . LYS A 1 81 ? -3.995 -1.483 24.801 1.00 88.44 81 LYS A C 1
ATOM 628 O O . LYS A 1 81 ? -2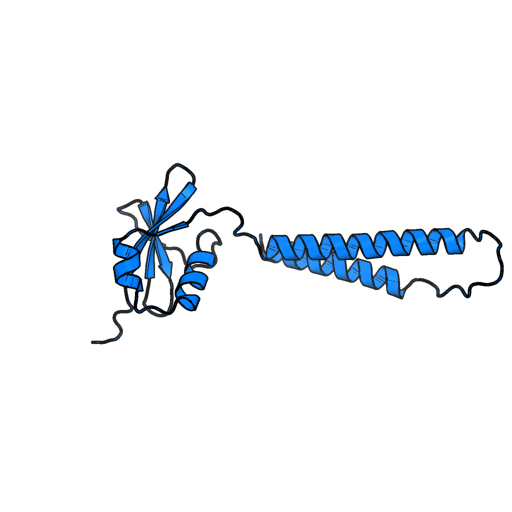.938 -2.086 24.955 1.00 88.44 81 LYS A O 1
ATOM 633 N N . LYS A 1 82 ? -5.176 -2.109 24.760 1.00 85.88 82 LYS A N 1
ATOM 634 C CA . LYS A 1 82 ? -5.361 -3.572 24.862 1.00 85.88 82 LYS A CA 1
ATOM 635 C C . LYS A 1 82 ? -5.602 -4.259 23.509 1.00 85.88 82 LYS A C 1
ATOM 637 O O . LYS A 1 82 ? -5.869 -5.455 23.477 1.00 85.88 82 LYS A O 1
ATOM 642 N N . VAL A 1 83 ? -5.566 -3.513 22.408 1.00 86.25 83 VAL A N 1
ATOM 643 C CA . VAL A 1 83 ? -5.827 -4.024 21.058 1.00 86.25 83 VAL A CA 1
ATOM 644 C C . VAL A 1 83 ? -4.516 -4.505 20.437 1.00 86.25 83 VAL A C 1
ATOM 646 O O . VAL A 1 83 ? -3.463 -3.908 20.651 1.00 86.25 83 VAL A O 1
ATOM 649 N N . ASP A 1 84 ? -4.570 -5.580 19.649 1.00 86.62 84 ASP A N 1
ATOM 650 C CA . ASP A 1 84 ? -3.414 -6.050 18.885 1.00 86.62 84 ASP A CA 1
ATOM 651 C C . ASP A 1 84 ? -2.941 -4.960 17.904 1.00 86.62 84 ASP A C 1
ATOM 653 O O . ASP A 1 84 ? -3.646 -4.588 16.957 1.00 86.62 84 ASP A O 1
ATOM 657 N N . ARG A 1 85 ? -1.714 -4.474 18.128 1.00 84.31 85 ARG A N 1
ATOM 658 C CA . ARG A 1 85 ? -1.021 -3.476 17.301 1.00 84.31 85 ARG A CA 1
ATOM 659 C C . ARG A 1 85 ? -1.018 -3.851 15.822 1.00 84.31 85 ARG A C 1
ATOM 661 O O . ARG A 1 85 ? -1.182 -2.972 14.981 1.00 84.31 85 ARG A O 1
ATOM 668 N N . LYS A 1 86 ? -0.851 -5.134 15.487 1.00 83.12 86 LYS A N 1
ATOM 669 C CA . LYS A 1 86 ? -0.767 -5.590 14.094 1.00 83.12 86 LYS A CA 1
ATOM 670 C C . LYS A 1 86 ? -2.115 -5.482 13.391 1.00 83.12 86 LYS A C 1
ATOM 672 O O . LYS A 1 86 ? -2.173 -5.095 12.225 1.00 83.12 86 LYS A O 1
ATOM 677 N N . LEU A 1 87 ? -3.205 -5.801 14.091 1.00 83.38 87 LEU A N 1
ATOM 678 C CA . LEU A 1 87 ? -4.554 -5.606 13.561 1.00 83.38 87 LEU A CA 1
ATOM 679 C C . LEU A 1 87 ? -4.835 -4.122 13.346 1.00 83.38 87 LEU A C 1
ATOM 681 O O . LEU A 1 87 ? -5.323 -3.758 12.278 1.00 83.38 87 LEU A O 1
ATOM 685 N N . LEU A 1 88 ? -4.491 -3.286 14.329 1.00 85.38 88 LEU A N 1
ATOM 686 C CA . LEU A 1 88 ? -4.693 -1.841 14.261 1.00 85.38 88 LEU A CA 1
ATOM 687 C C . LEU A 1 88 ? -3.960 -1.234 13.062 1.00 85.38 88 LEU A C 1
ATOM 689 O O . LEU A 1 88 ? -4.582 -0.564 12.241 1.00 85.38 88 LEU A O 1
ATOM 693 N N . GLN A 1 89 ? -2.676 -1.566 12.904 1.00 84.62 89 GLN A N 1
ATOM 694 C CA . GLN A 1 89 ? -1.865 -1.096 11.785 1.00 84.62 89 GLN A CA 1
ATOM 695 C C . GLN A 1 89 ? -2.458 -1.524 10.440 1.00 84.62 89 GLN A C 1
ATOM 697 O O . GLN A 1 89 ? -2.608 -0.703 9.547 1.00 84.62 89 GLN A O 1
ATOM 702 N N . ASN A 1 90 ? -2.904 -2.777 10.315 1.00 83.06 90 ASN A N 1
ATOM 703 C CA . ASN A 1 90 ? -3.527 -3.259 9.082 1.00 83.06 90 ASN A CA 1
ATOM 704 C C . ASN A 1 90 ? -4.828 -2.525 8.718 1.00 83.06 90 ASN A C 1
ATOM 706 O O . ASN A 1 90 ? -5.211 -2.541 7.550 1.00 83.06 90 ASN A O 1
ATOM 710 N N . ALA A 1 91 ? -5.565 -1.974 9.687 1.00 83.31 91 ALA A N 1
ATOM 711 C CA . ALA A 1 91 ? -6.745 -1.157 9.405 1.00 83.31 91 ALA A CA 1
ATOM 712 C C . ALA A 1 91 ? -6.356 0.268 9.018 1.00 83.31 91 ALA A C 1
ATOM 714 O O . ALA A 1 91 ? -6.881 0.783 8.036 1.00 83.31 91 ALA A O 1
ATOM 715 N N . ILE A 1 92 ? -5.397 0.854 9.734 1.00 85.06 92 ILE A N 1
ATOM 716 C CA . ILE A 1 92 ? -4.834 2.173 9.431 1.00 85.06 92 ILE A CA 1
ATOM 717 C C . ILE A 1 92 ? -4.242 2.190 8.015 1.00 85.06 92 ILE A C 1
ATOM 719 O O . ILE A 1 92 ? -4.566 3.062 7.219 1.00 85.06 92 ILE A O 1
ATOM 723 N N . ASP A 1 93 ? -3.490 1.154 7.643 1.00 82.25 93 ASP A N 1
ATOM 724 C CA . ASP A 1 93 ? -2.909 0.991 6.307 1.00 82.25 93 ASP A CA 1
ATOM 725 C C . ASP A 1 93 ? -3.968 0.839 5.200 1.00 82.25 93 ASP A C 1
ATOM 727 O O . ASP A 1 93 ? -3.650 0.898 4.011 1.00 82.25 93 ASP A O 1
ATOM 731 N N . LYS A 1 94 ? -5.232 0.589 5.542 1.00 80.56 94 LYS A N 1
ATOM 732 C CA . LYS A 1 94 ? -6.311 0.531 4.552 1.00 80.56 94 LYS A CA 1
ATOM 733 C C . LYS A 1 94 ? -7.010 1.873 4.368 1.00 80.56 94 LYS A C 1
ATOM 735 O O . LYS A 1 94 ? -7.700 1.999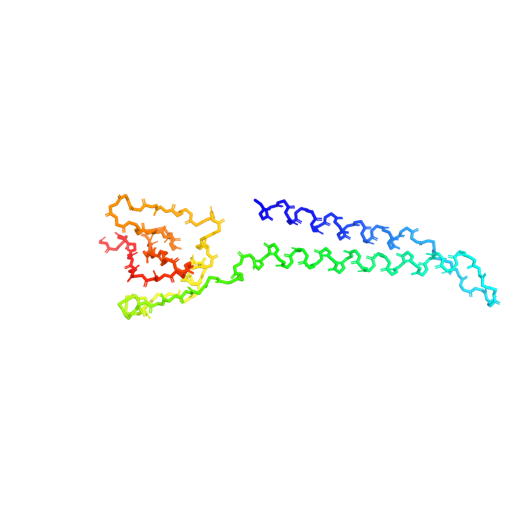 3.356 1.00 80.56 94 LYS A O 1
ATOM 740 N N . ILE A 1 95 ? -6.819 2.839 5.264 1.00 82.88 95 ILE A N 1
ATOM 741 C CA . ILE A 1 95 ? -7.402 4.179 5.145 1.00 82.88 95 ILE A CA 1
ATOM 742 C C . ILE A 1 95 ? -6.897 4.843 3.856 1.00 82.88 95 ILE A C 1
ATOM 744 O O . ILE A 1 95 ? -5.709 4.797 3.542 1.00 82.88 95 ILE A O 1
ATOM 748 N N . GLY A 1 96 ? -7.811 5.411 3.070 1.00 72.19 96 GLY A N 1
ATOM 749 C CA . GLY A 1 96 ? -7.516 6.065 1.795 1.00 72.19 96 GLY A CA 1
ATOM 750 C C . GLY A 1 96 ? -7.250 5.094 0.640 1.00 72.19 96 GLY A C 1
ATOM 751 O O . GLY A 1 96 ? -6.960 5.512 -0.481 1.00 72.19 96 GLY A O 1
ATOM 752 N N . THR A 1 97 ? -7.352 3.778 0.864 1.00 72.62 97 THR A N 1
ATOM 753 C CA . THR A 1 97 ? -7.105 2.779 -0.192 1.00 72.62 97 THR A CA 1
ATOM 754 C C . THR A 1 97 ? -8.366 2.351 -0.937 1.00 72.62 97 THR A C 1
ATOM 756 O O . THR A 1 97 ? -8.258 1.664 -1.958 1.00 72.62 97 THR A O 1
ATOM 759 N N . GLY A 1 98 ? -9.550 2.691 -0.412 1.00 67.44 98 GLY A N 1
ATOM 760 C CA . GLY A 1 98 ? -10.841 2.197 -0.899 1.00 67.44 98 GLY A CA 1
ATOM 761 C C . GLY A 1 98 ? -11.079 0.701 -0.641 1.00 67.44 98 GLY A C 1
ATOM 762 O O . GLY A 1 98 ? -12.096 0.157 -1.059 1.00 67.44 98 GLY A O 1
ATOM 763 N N . LEU A 1 99 ? -10.154 0.007 0.037 1.00 67.19 99 LEU A N 1
ATOM 764 C CA . LEU A 1 99 ? -10.279 -1.411 0.412 1.00 67.19 99 LEU A CA 1
ATOM 765 C C . LEU A 1 99 ? -10.857 -1.598 1.824 1.00 67.19 99 LEU A C 1
ATOM 767 O O . LEU A 1 99 ? -11.171 -2.721 2.225 1.00 67.19 99 LEU A O 1
ATOM 771 N N . ALA A 1 100 ? -10.963 -0.515 2.592 1.00 65.81 100 ALA A N 1
ATOM 772 C CA . ALA A 1 100 ? -11.243 -0.538 4.023 1.00 65.81 100 ALA A CA 1
ATOM 773 C C . ALA A 1 100 ? -12.732 -0.637 4.399 1.00 65.81 100 ALA A C 1
ATOM 775 O O . ALA A 1 100 ? -13.032 -0.703 5.589 1.00 65.81 100 ALA A O 1
ATOM 776 N N . H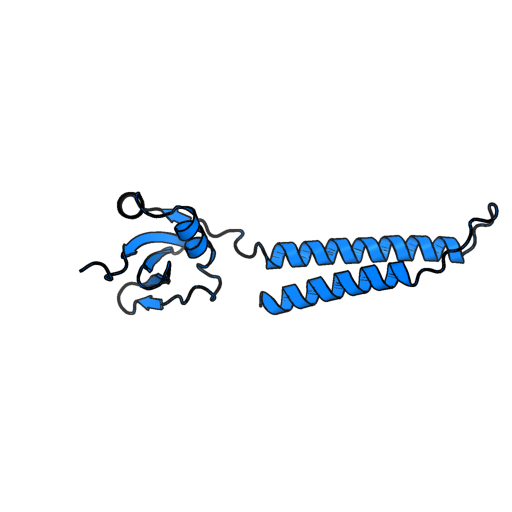IS A 1 101 ? -13.650 -0.700 3.423 1.00 68.62 101 HIS A N 1
ATOM 777 C CA . HIS A 1 101 ? -15.086 -0.468 3.656 1.00 68.62 101 HIS A CA 1
ATOM 778 C C . HIS A 1 101 ? -15.287 0.815 4.476 1.00 68.62 101 HIS A C 1
ATOM 780 O O . HIS A 1 101 ? -15.861 0.783 5.561 1.00 68.62 101 HIS A O 1
ATOM 786 N N . GLU A 1 102 ? -14.707 1.911 3.985 1.00 74.50 102 GLU A N 1
ATOM 787 C CA . GLU A 1 102 ? -14.778 3.215 4.639 1.00 74.50 102 GLU A CA 1
ATOM 788 C C . GLU A 1 102 ? -16.226 3.704 4.589 1.00 74.50 102 GLU A C 1
ATOM 790 O O . GLU A 1 102 ? -16.807 3.845 3.512 1.00 74.50 102 GLU A O 1
ATOM 795 N N . GLU A 1 103 ? -16.825 3.911 5.757 1.00 79.75 103 GLU A N 1
ATOM 796 C CA . GLU A 1 103 ? -18.176 4.453 5.879 1.00 79.75 103 GLU A CA 1
ATOM 797 C C . GLU A 1 103 ? -18.068 5.907 6.340 1.00 79.75 103 GLU A C 1
ATOM 799 O O . GLU A 1 103 ? -17.511 6.184 7.404 1.00 79.75 103 GLU A O 1
ATOM 804 N N . HIS A 1 104 ? -18.604 6.828 5.536 1.00 78.62 104 HIS A N 1
ATOM 805 C CA . HIS A 1 104 ? -18.714 8.240 5.893 1.00 78.62 104 HIS A CA 1
ATOM 806 C C . HIS A 1 104 ? -19.921 8.449 6.815 1.00 78.62 104 HIS A C 1
ATOM 808 O O . HIS A 1 104 ? -21.063 8.148 6.444 1.00 78.62 104 HIS A O 1
ATOM 814 N N . LEU A 1 105 ? -19.681 8.969 8.017 1.00 78.19 105 LEU A N 1
ATOM 815 C CA . LEU A 1 105 ? -20.731 9.300 8.970 1.00 78.19 105 LEU A CA 1
ATOM 816 C C . LEU A 1 105 ? -21.347 10.645 8.575 1.00 78.19 105 LEU A C 1
ATOM 818 O O . LEU A 1 105 ? -20.723 11.698 8.660 1.00 78.19 105 LEU A O 1
ATOM 822 N N . LYS A 1 106 ? -22.616 10.602 8.151 1.00 64.31 106 LYS A N 1
ATOM 823 C CA . LYS A 1 106 ? -23.357 11.729 7.550 1.00 64.31 106 LYS A CA 1
ATOM 824 C C . LYS A 1 106 ? -23.427 13.020 8.385 1.00 64.31 106 LYS A C 1
ATOM 826 O O . LYS A 1 106 ? -23.855 14.029 7.839 1.00 64.31 106 LYS A O 1
ATOM 831 N N . TYR A 1 107 ? -23.057 13.000 9.665 1.00 59.81 107 TYR A N 1
ATOM 832 C CA . TYR A 1 107 ? -23.333 14.096 10.600 1.00 59.81 107 TYR A CA 1
ATOM 833 C C . TYR A 1 107 ? -22.102 14.833 11.142 1.00 59.81 107 TYR A C 1
ATOM 835 O O . TYR A 1 107 ? -22.288 15.881 11.749 1.00 59.81 107 TYR A O 1
ATOM 843 N N . ALA A 1 108 ? -20.877 14.345 10.920 1.00 63.88 108 ALA A N 1
ATOM 844 C CA . ALA A 1 108 ? -19.689 14.929 11.560 1.00 63.88 108 ALA A CA 1
ATOM 845 C C . ALA A 1 108 ? -18.483 15.146 10.630 1.00 63.88 108 ALA A C 1
ATOM 847 O O . ALA A 1 108 ? -17.532 15.804 11.025 1.00 63.88 108 ALA A O 1
ATOM 848 N N . GLY A 1 109 ? -18.506 14.631 9.394 1.00 68.12 109 GLY A N 1
ATOM 849 C CA . GLY A 1 109 ? -17.282 14.555 8.582 1.00 68.12 109 GLY A CA 1
ATOM 850 C C . GLY A 1 109 ? -16.330 13.444 9.043 1.00 68.12 109 GLY A C 1
ATOM 851 O O . GLY A 1 109 ? -15.244 13.288 8.486 1.00 68.12 109 GLY A O 1
ATOM 852 N N . ASP A 1 110 ? -16.766 12.647 10.019 1.00 82.31 110 ASP A N 1
ATOM 853 C CA . ASP A 1 110 ? -16.055 11.487 10.527 1.00 82.31 110 ASP A CA 1
ATOM 854 C C . ASP A 1 110 ? -16.158 10.326 9.541 1.00 82.31 110 ASP A C 1
ATOM 856 O O . ASP A 1 110 ? -17.211 10.013 8.972 1.00 82.31 110 ASP A O 1
ATOM 860 N N . TYR A 1 111 ? -15.051 9.623 9.390 1.00 87.69 111 TYR A N 1
ATOM 861 C CA . TYR A 1 111 ? -14.963 8.389 8.640 1.00 87.69 111 TYR A CA 1
ATOM 862 C C . TYR A 1 111 ? -14.743 7.236 9.601 1.00 87.69 111 TYR A C 1
ATOM 864 O O . TYR A 1 111 ? -14.125 7.377 10.656 1.00 87.69 111 TYR A O 1
ATOM 872 N N . THR A 1 112 ? -15.219 6.056 9.221 1.00 88.56 112 THR A N 1
ATOM 873 C CA . THR A 1 112 ? -14.917 4.838 9.969 1.00 88.56 112 THR A CA 1
ATOM 874 C C . THR A 1 112 ? -14.260 3.804 9.082 1.00 88.56 112 THR A C 1
ATOM 876 O O . THR A 1 112 ? -14.694 3.559 7.958 1.00 88.56 112 THR A O 1
ATOM 879 N N . VAL A 1 113 ? -13.214 3.168 9.605 1.00 88.62 113 VAL A N 1
ATOM 880 C CA . VAL A 1 113 ? -12.583 2.000 8.996 1.00 88.62 113 VAL A CA 1
ATOM 881 C C . VAL A 1 113 ? -12.824 0.775 9.860 1.00 88.62 113 VAL A C 1
ATOM 883 O O . VAL A 1 113 ? -12.671 0.786 11.085 1.00 88.62 113 VAL A O 1
ATOM 886 N N . ARG A 1 114 ? -13.205 -0.324 9.215 1.00 86.00 114 ARG A N 1
ATOM 887 C CA . ARG A 1 114 ? -13.472 -1.578 9.908 1.00 86.00 114 ARG A CA 1
ATOM 888 C C . ARG A 1 114 ? -12.168 -2.297 10.255 1.00 86.00 114 ARG A C 1
ATOM 890 O O . ARG A 1 114 ? -11.407 -2.687 9.370 1.00 86.00 114 ARG A O 1
ATOM 897 N N . LEU A 1 115 ? -11.955 -2.547 11.547 1.00 85.06 115 LEU A N 1
ATOM 898 C CA . LEU A 1 115 ? -10.802 -3.294 12.053 1.00 85.06 115 LEU A CA 1
ATOM 899 C C . LEU A 1 115 ? -11.014 -4.813 11.927 1.00 85.06 115 LEU A C 1
ATOM 901 O O . LEU A 1 115 ? -10.146 -5.534 11.441 1.00 85.06 115 LEU A O 1
ATOM 905 N N . ASN A 1 116 ? -12.179 -5.310 12.357 1.00 83.12 116 ASN A N 1
ATOM 906 C CA . ASN A 1 116 ? -12.550 -6.732 12.323 1.00 83.12 116 ASN A CA 1
ATOM 907 C C . ASN A 1 116 ? -14.088 -6.910 12.227 1.00 83.12 116 ASN A C 1
ATOM 909 O O . ASN A 1 116 ? -14.814 -5.974 11.882 1.00 83.12 116 ASN A O 1
ATOM 913 N N . LYS A 1 117 ? -14.627 -8.109 12.508 1.00 76.00 117 LYS A N 1
ATOM 914 C CA . LYS A 1 117 ? -16.083 -8.370 12.546 1.00 76.00 117 LYS A CA 1
ATOM 915 C C . LYS A 1 117 ? -16.763 -7.702 13.760 1.00 76.00 117 LYS A C 1
ATOM 917 O O . LYS A 1 117 ? -17.322 -8.393 14.600 1.00 76.00 117 LYS A O 1
ATOM 922 N N . GLY A 1 118 ? -16.766 -6.371 13.798 1.00 79.06 118 GLY A N 1
ATOM 923 C CA . GLY A 1 118 ? -17.542 -5.562 14.741 1.00 79.06 118 GLY A CA 1
ATOM 924 C C . GLY A 1 118 ? -16.794 -4.345 15.277 1.00 79.06 118 GLY A C 1
ATOM 925 O O . GLY A 1 118 ? -17.442 -3.360 15.591 1.00 79.06 118 GLY A O 1
ATOM 926 N N . SER A 1 119 ? -15.460 -4.369 15.320 1.00 86.81 119 SER A N 1
ATOM 927 C CA . SER A 1 119 ? -14.677 -3.213 15.755 1.00 86.81 119 SER A CA 1
ATOM 928 C C . SER A 1 119 ? -14.432 -2.225 14.616 1.00 86.81 119 SER A C 1
ATOM 930 O O . SER A 1 119 ? -14.125 -2.630 13.484 1.00 86.81 119 SER A O 1
ATOM 932 N N . ARG A 1 120 ? -14.501 -0.933 14.932 1.00 88.75 120 ARG A N 1
ATOM 933 C CA . ARG A 1 120 ? -14.297 0.183 14.003 1.00 88.75 120 ARG A CA 1
ATOM 934 C C . ARG A 1 120 ? -13.327 1.202 14.595 1.00 88.75 120 ARG A C 1
ATOM 936 O O . ARG A 1 120 ? -13.239 1.365 15.809 1.00 88.75 120 ARG A O 1
ATOM 943 N N . VAL A 1 121 ? -12.585 1.872 13.728 1.00 89.25 121 VAL A N 1
ATOM 944 C CA . VAL A 1 121 ? -11.760 3.031 14.073 1.00 89.25 121 VAL A CA 1
ATOM 945 C C . VAL A 1 121 ? -12.385 4.237 13.399 1.00 89.25 121 VAL A C 1
ATOM 947 O O . VAL A 1 121 ? -12.597 4.215 12.190 1.00 89.25 121 VAL A O 1
ATOM 950 N N . HIS A 1 122 ? -12.693 5.249 14.195 1.00 90.75 122 HIS A N 1
ATOM 951 C CA . HIS A 1 122 ? -13.172 6.547 13.752 1.00 90.75 122 HIS A CA 1
ATOM 952 C C . HIS A 1 122 ? -11.966 7.439 13.485 1.00 90.75 122 HIS A C 1
ATOM 954 O O . HIS A 1 122 ? -11.008 7.455 14.269 1.00 90.75 122 HIS A O 1
ATOM 960 N N . TYR A 1 123 ? -12.004 8.138 12.362 1.00 90.69 123 TYR A N 1
ATOM 961 C CA . TYR A 1 123 ? -10.957 9.052 11.959 1.00 90.69 123 TYR A CA 1
ATOM 962 C C . TYR A 1 123 ? -11.525 10.243 11.202 1.00 90.69 123 TYR A C 1
ATOM 964 O O . TYR A 1 123 ? -12.536 10.143 10.513 1.00 90.69 123 TYR A O 1
ATOM 972 N N . GLU A 1 124 ? -10.823 11.357 11.299 1.00 89.81 124 GLU A N 1
ATOM 973 C CA . GLU A 1 124 ? -11.112 12.579 10.566 1.00 89.81 124 GLU A CA 1
ATOM 974 C C . GLU A 1 124 ? -9.987 12.846 9.569 1.00 89.81 124 GLU A C 1
ATOM 976 O O . GLU A 1 124 ? -8.830 12.475 9.796 1.00 89.81 124 GLU A O 1
ATOM 981 N N . ILE A 1 125 ? -10.326 13.487 8.453 1.00 85.56 125 ILE A N 1
ATOM 982 C CA . ILE A 1 125 ? -9.342 13.986 7.494 1.00 85.56 125 ILE A CA 1
ATOM 983 C C . ILE A 1 125 ? -9.243 15.493 7.711 1.00 85.56 125 ILE A C 1
ATOM 985 O O . ILE A 1 125 ? -10.181 16.231 7.414 1.00 85.56 125 ILE A O 1
ATOM 989 N N . ALA A 1 126 ? -8.114 15.941 8.253 1.00 84.12 126 ALA A N 1
ATOM 990 C CA . ALA A 1 126 ? -7.842 17.353 8.464 1.00 84.12 126 ALA A CA 1
ATOM 991 C C . ALA A 1 126 ? -7.701 18.094 7.124 1.00 84.12 126 ALA A C 1
ATOM 993 O O . ALA A 1 126 ? -7.406 17.502 6.084 1.00 84.12 126 ALA A O 1
ATOM 994 N N . TYR A 1 127 ? -7.866 19.419 7.153 1.00 79.56 127 TYR A N 1
ATOM 995 C CA . TYR A 1 127 ? -7.791 20.275 5.960 1.00 79.56 127 TYR A CA 1
ATOM 996 C C . TYR A 1 127 ? -6.448 20.205 5.215 1.00 79.56 127 TYR A C 1
ATOM 998 O O . TYR A 1 127 ? -6.389 20.501 4.025 1.00 79.56 127 TYR A O 1
ATOM 1006 N N . ASP A 1 128 ? -5.376 19.805 5.897 1.00 80.12 128 ASP A N 1
ATOM 1007 C CA . ASP A 1 128 ? -4.038 19.608 5.331 1.00 80.12 128 ASP A CA 1
ATOM 1008 C C . ASP A 1 128 ? -3.790 18.175 4.819 1.00 80.12 128 ASP A C 1
ATOM 1010 O O . ASP A 1 128 ? -2.677 17.838 4.417 1.00 80.12 128 ASP A O 1
ATOM 1014 N N . GLY A 1 129 ? -4.823 17.328 4.819 1.00 76.19 129 GLY A N 1
ATOM 1015 C CA . GLY A 1 129 ? -4.764 15.949 4.344 1.00 76.19 129 GLY A CA 1
ATOM 1016 C C . GLY A 1 129 ? -4.235 14.943 5.367 1.00 76.19 129 GLY A C 1
ATOM 1017 O O . GLY A 1 129 ? -4.057 13.773 5.019 1.00 76.19 129 GLY A O 1
ATOM 1018 N N . ARG A 1 130 ? -3.988 15.351 6.621 1.00 84.88 130 ARG A N 1
ATOM 1019 C CA . ARG A 1 130 ? -3.634 14.418 7.703 1.00 84.88 130 ARG A CA 1
ATOM 1020 C C . ARG A 1 130 ? -4.840 13.597 8.146 1.00 84.88 130 ARG A C 1
ATOM 1022 O O . ARG A 1 130 ? -5.964 14.089 8.152 1.00 84.88 130 ARG A O 1
ATOM 1029 N N . VAL A 1 131 ? -4.595 12.357 8.566 1.00 87.19 131 VAL A N 1
ATOM 1030 C CA . VAL A 1 131 ? -5.627 11.497 9.162 1.00 87.19 131 VAL A CA 1
ATOM 1031 C C . VAL A 1 131 ? -5.474 11.502 10.672 1.00 87.19 131 VAL A C 1
ATOM 1033 O O . VAL A 1 131 ? -4.451 11.074 11.199 1.00 87.19 131 VAL A O 1
ATOM 1036 N N . ILE A 1 132 ? -6.505 11.967 11.367 1.00 89.88 132 ILE A N 1
ATOM 1037 C CA . ILE A 1 132 ? -6.543 12.044 12.824 1.00 89.88 132 ILE A CA 1
ATOM 1038 C C . ILE A 1 132 ? -7.413 10.900 13.334 1.00 89.88 132 ILE A C 1
ATOM 1040 O O . ILE A 1 132 ? -8.603 10.841 13.047 1.00 89.88 132 ILE A O 1
ATOM 1044 N N . LEU A 1 133 ? -6.828 9.974 14.092 1.00 90.75 133 LEU A N 1
ATOM 1045 C CA . LEU A 1 133 ? -7.553 8.861 14.705 1.00 90.75 133 LEU A CA 1
ATOM 1046 C C . LEU A 1 133 ? -8.188 9.335 16.015 1.00 90.75 133 LEU A C 1
ATOM 1048 O O . LEU A 1 133 ? -7.489 9.596 17.002 1.00 90.75 133 LEU A O 1
ATOM 1052 N N . THR A 1 134 ? -9.513 9.447 16.027 1.00 90.00 134 THR A N 1
ATOM 1053 C CA . THR A 1 134 ? -10.267 10.070 17.122 1.00 90.00 134 THR A CA 1
ATOM 1054 C C . THR A 1 134 ? -10.754 9.040 18.133 1.00 90.00 134 THR A C 1
ATOM 1056 O O . THR A 1 134 ? -10.514 9.184 19.331 1.00 90.00 134 THR A O 1
ATOM 1059 N N . ARG A 1 135 ? -11.384 7.951 17.672 1.00 89.62 135 ARG A N 1
ATOM 1060 C CA . ARG A 1 135 ? -12.047 6.984 18.560 1.00 89.62 135 ARG A CA 1
ATOM 1061 C C . ARG A 1 135 ? -11.937 5.544 18.072 1.00 89.62 135 ARG A C 1
ATOM 1063 O O . ARG A 1 135 ? -11.970 5.255 16.881 1.00 89.62 135 ARG A O 1
ATOM 1070 N N . TYR A 1 136 ? -11.846 4.611 19.012 1.00 89.25 136 TYR A N 1
ATOM 1071 C CA . TYR A 1 136 ? -11.974 3.180 18.769 1.00 89.25 136 TYR A CA 1
ATOM 1072 C C . TYR A 1 136 ? -13.313 2.669 19.307 1.00 89.25 136 TYR A C 1
ATOM 1074 O O . TYR A 1 136 ? -13.645 2.841 20.481 1.00 89.25 136 TYR A O 1
ATOM 1082 N N . GLU A 1 137 ? -14.073 2.010 18.443 1.00 88.38 137 GLU A N 1
ATOM 1083 C CA . GLU A 1 137 ? -15.340 1.375 18.773 1.00 88.38 137 GLU A CA 1
ATOM 1084 C C . GLU A 1 137 ? -15.135 -0.148 18.809 1.00 88.38 137 GLU A C 1
ATOM 1086 O O . GLU A 1 137 ? -14.868 -0.760 17.768 1.00 88.38 137 GLU A O 1
ATOM 1091 N N . PRO A 1 138 ? -15.189 -0.787 19.989 1.00 84.44 138 PRO A N 1
ATOM 1092 C CA . PRO A 1 138 ? -15.013 -2.227 20.101 1.00 84.44 138 PRO A CA 1
ATOM 1093 C C . PRO A 1 138 ? -16.238 -2.984 19.577 1.00 84.44 138 PRO A C 1
ATOM 1095 O O . PRO A 1 138 ? -17.374 -2.542 19.717 1.00 84.44 138 PRO A O 1
ATOM 1098 N N . SER A 1 139 ? -16.008 -4.179 19.029 1.00 81.44 139 SER A N 1
ATOM 1099 C CA . SER A 1 139 ? -17.076 -5.101 18.645 1.00 81.44 139 SER A CA 1
ATOM 1100 C C . SER A 1 139 ? -17.991 -5.415 19.830 1.00 81.44 139 SER A C 1
ATOM 1102 O O . SER A 1 139 ? -17.558 -6.031 20.802 1.00 81.44 139 SER A O 1
ATOM 1104 N N . SER A 1 140 ? -19.280 -5.116 19.697 1.00 64.44 140 SER A N 1
ATOM 1105 C CA . SER A 1 140 ? -20.353 -5.387 20.667 1.00 64.44 140 SER A CA 1
ATOM 1106 C C . SER A 1 140 ? -20.706 -6.879 20.844 1.00 64.44 140 SER A C 1
ATOM 1108 O O . SER A 1 140 ? -21.813 -7.220 21.236 1.00 64.44 140 SER A O 1
ATOM 1110 N N . LYS A 1 141 ? -19.769 -7.802 20.575 1.00 52.53 141 LYS A N 1
ATOM 1111 C CA . LYS A 1 141 ? -19.983 -9.263 20.656 1.00 52.53 141 LYS A CA 1
ATOM 1112 C C . LYS A 1 141 ? -19.600 -9.907 21.996 1.00 52.53 141 LYS A C 1
ATOM 1114 O O . LYS A 1 141 ? -19.510 -11.129 22.071 1.00 52.53 141 LYS A O 1
ATOM 1119 N N . HIS A 1 142 ? -19.408 -9.116 23.044 1.00 42.12 142 HIS A N 1
ATOM 1120 C CA . HIS A 1 142 ? -19.356 -9.614 24.419 1.00 42.12 142 HIS A CA 1
ATOM 1121 C C . HIS A 1 142 ? -20.393 -8.869 25.259 1.00 42.12 142 HIS A C 1
ATOM 1123 O O . HIS A 1 142 ? -20.072 -7.908 25.954 1.00 42.12 142 HIS A O 1
ATOM 1129 N N . GLY A 1 143 ? -21.642 -9.306 25.103 1.00 38.09 143 GLY A N 1
ATOM 1130 C CA . GLY A 1 143 ? -22.675 -9.294 26.132 1.00 38.09 143 GLY A CA 1
ATOM 1131 C C . GLY A 1 143 ? -23.062 -10.742 26.380 1.00 38.09 143 GLY A C 1
ATOM 1132 O O . GLY A 1 143 ? -23.183 -11.464 25.362 1.00 38.09 143 GLY A O 1
#

pLDDT: mean 77.5, std 12.29, range [38.09, 90.75]